Protein AF-A0A963NYB4-F1 (afdb_monomer_lite)

Structure (mmCIF, N/CA/C/O backbone):
data_AF-A0A963NYB4-F1
#
_entry.id   AF-A0A963NYB4-F1
#
loop_
_atom_site.group_PDB
_atom_site.id
_atom_site.type_symbol
_atom_site.label_atom_id
_atom_site.label_alt_id
_atom_site.label_comp_id
_atom_site.label_asym_id
_atom_site.label_entity_id
_atom_site.label_seq_id
_atom_site.pdbx_PDB_ins_code
_atom_site.Cartn_x
_atom_site.Cartn_y
_atom_site.Cartn_z
_atom_site.occupancy
_atom_site.B_iso_or_equiv
_atom_site.auth_seq_id
_atom_site.auth_comp_id
_atom_site.auth_asym_id
_atom_site.auth_atom_id
_atom_site.pdbx_PDB_model_num
ATOM 1 N N . MET A 1 1 ? 0.021 12.040 20.0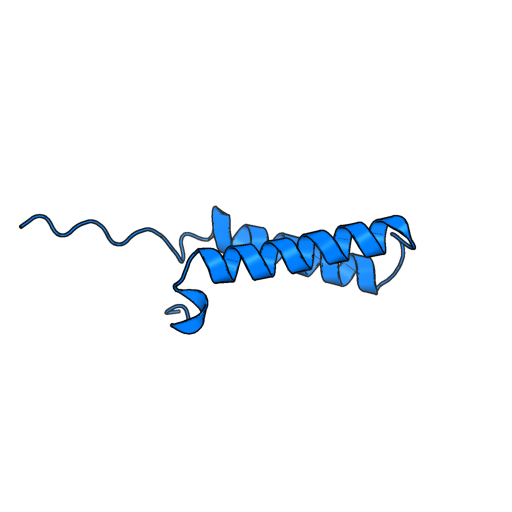49 1.00 54.06 1 MET A N 1
ATOM 2 C CA . MET A 1 1 ? -0.671 13.132 19.321 1.00 54.06 1 MET A CA 1
ATOM 3 C C . MET A 1 1 ? -2.088 12.658 19.028 1.00 54.06 1 MET A C 1
ATOM 5 O O . MET A 1 1 ? -2.237 11.497 18.676 1.00 54.06 1 MET A O 1
ATOM 9 N N . ARG A 1 2 ? -3.132 13.468 19.251 1.00 65.88 2 ARG A N 1
ATOM 10 C CA . ARG A 1 2 ? -4.510 13.042 18.938 1.00 65.88 2 ARG A CA 1
ATOM 11 C C . ARG A 1 2 ? -4.702 13.043 17.410 1.00 65.88 2 ARG A C 1
ATOM 13 O O . ARG A 1 2 ? -4.394 14.070 16.806 1.00 65.88 2 ARG A O 1
ATOM 20 N N . PRO A 1 3 ? -5.195 11.957 16.786 1.00 68.88 3 PRO A N 1
ATOM 21 C CA . PRO A 1 3 ? -5.425 11.938 15.346 1.00 68.88 3 PRO A CA 1
ATOM 22 C C . PRO A 1 3 ? -6.514 12.938 14.952 1.00 68.88 3 PRO A C 1
ATOM 24 O O . PRO A 1 3 ? -7.546 13.033 15.624 1.00 68.88 3 PRO A O 1
ATOM 27 N N . HIS A 1 4 ? -6.296 13.667 13.855 1.00 75.62 4 HIS A N 1
ATOM 28 C CA . HIS A 1 4 ? -7.239 14.674 13.370 1.00 75.62 4 HIS A CA 1
ATOM 29 C C . HIS A 1 4 ? -8.625 14.046 13.097 1.00 75.62 4 HIS A C 1
ATOM 31 O O . HIS A 1 4 ? -8.683 12.957 12.514 1.00 75.62 4 HIS A O 1
ATOM 37 N N . PRO A 1 5 ? -9.748 14.711 13.449 1.00 79.94 5 PRO A N 1
ATOM 38 C CA . PRO A 1 5 ? -11.099 14.155 13.308 1.00 79.94 5 PRO A CA 1
ATOM 39 C C . PRO A 1 5 ? -11.418 13.656 11.899 1.00 79.94 5 PRO A C 1
ATOM 41 O O . PRO A 1 5 ? -12.141 12.680 11.726 1.00 79.94 5 PRO A O 1
ATOM 44 N N . TRP A 1 6 ? -10.834 14.290 10.878 1.00 77.81 6 TRP A N 1
ATOM 45 C CA . TRP A 1 6 ? -11.022 13.890 9.486 1.00 77.81 6 TRP A CA 1
ATOM 46 C C . TRP A 1 6 ? -10.533 12.472 9.193 1.00 77.81 6 TRP A C 1
ATOM 48 O O . TRP A 1 6 ? -11.167 11.784 8.398 1.00 77.81 6 TRP A O 1
ATOM 58 N N . PHE A 1 7 ? -9.462 12.032 9.856 1.00 73.69 7 PHE A N 1
ATOM 59 C CA . PHE A 1 7 ? -8.926 10.686 9.718 1.00 73.69 7 PHE A CA 1
ATOM 60 C C . PHE A 1 7 ? -9.582 9.703 10.683 1.00 73.69 7 PHE A C 1
ATOM 62 O O . PHE A 1 7 ? -9.259 8.537 10.601 1.00 73.69 7 PHE A O 1
ATOM 69 N N . GLN A 1 8 ? -10.490 10.086 11.586 1.00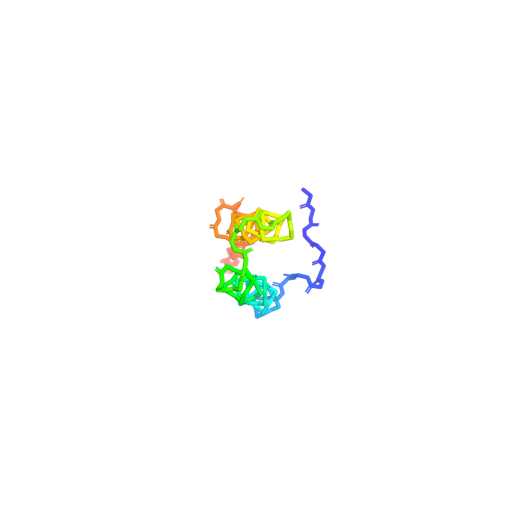 76.00 8 GLN A N 1
ATOM 70 C CA . GLN A 1 8 ? -11.180 9.136 12.481 1.00 76.00 8 GLN A CA 1
ATOM 71 C C . GLN A 1 8 ? -11.921 7.994 11.743 1.00 76.00 8 GLN A C 1
ATOM 73 O O . GLN A 1 8 ? -11.817 6.852 12.198 1.00 76.00 8 GLN A O 1
ATOM 78 N N . PRO A 1 9 ? -12.620 8.234 10.613 1.00 84.44 9 PRO A N 1
ATOM 79 C CA . PRO A 1 9 ? -13.361 7.189 9.918 1.00 84.44 9 PRO A CA 1
ATOM 80 C C . PRO A 1 9 ? -12.439 6.196 9.207 1.00 84.44 9 PRO A C 1
ATOM 82 O O . PRO A 1 9 ? -11.586 6.579 8.404 1.00 84.44 9 PRO A O 1
ATOM 85 N N . LEU A 1 10 ? -12.684 4.907 9.442 1.00 81.31 10 LEU A N 1
ATOM 86 C CA . LEU A 1 10 ? -11.889 3.795 8.915 1.00 81.31 10 LEU A CA 1
ATOM 87 C C . LEU A 1 10 ? -11.859 3.796 7.374 1.00 81.31 10 LEU A C 1
ATOM 89 O O . LEU A 1 10 ? -10.793 3.658 6.778 1.00 81.31 10 LEU A O 1
ATOM 93 N N . TYR A 1 11 ? -12.995 4.090 6.728 1.00 83.75 11 TYR A N 1
ATOM 94 C CA . TYR A 1 11 ? -13.096 4.150 5.264 1.00 83.75 11 TYR A CA 1
ATOM 95 C C . TYR A 1 11 ? -12.177 5.207 4.638 1.00 83.75 11 TYR A C 1
ATOM 97 O O . TYR A 1 11 ? -11.614 4.966 3.578 1.00 83.75 11 TYR A O 1
ATOM 105 N N . ARG A 1 12 ? -11.977 6.366 5.287 1.00 87.62 12 ARG A N 1
ATOM 106 C CA . ARG A 1 12 ? -11.129 7.436 4.732 1.00 87.62 12 ARG A CA 1
ATOM 107 C C . ARG A 1 12 ? -9.672 7.020 4.693 1.00 87.62 12 ARG A C 1
ATOM 109 O O . ARG A 1 12 ? -8.992 7.278 3.709 1.00 87.62 12 ARG A O 1
ATOM 116 N N . ARG A 1 13 ? -9.212 6.338 5.741 1.00 85.88 13 ARG A N 1
ATOM 117 C CA . ARG A 1 13 ? -7.843 5.822 5.797 1.00 85.88 13 ARG A CA 1
ATOM 118 C C . ARG A 1 13 ? -7.618 4.736 4.754 1.00 85.88 13 ARG A C 1
ATOM 120 O O . ARG A 1 13 ? -6.615 4.776 4.054 1.00 85.88 13 ARG A O 1
ATOM 127 N N . VAL A 1 14 ? -8.577 3.820 4.607 1.00 87.81 14 VAL A N 1
ATOM 128 C CA . VAL A 1 14 ? -8.501 2.757 3.596 1.00 87.81 14 VAL A CA 1
ATOM 129 C C . VAL A 1 14 ? -8.516 3.343 2.183 1.00 87.81 14 VAL A C 1
ATOM 131 O O . VAL A 1 14 ? -7.718 2.915 1.361 1.00 87.81 14 VAL A O 1
ATOM 134 N N . LEU A 1 15 ? -9.343 4.356 1.899 1.00 90.81 15 LEU A N 1
ATOM 135 C CA . LEU A 1 15 ? -9.351 5.024 0.591 1.00 90.81 15 LEU A CA 1
ATOM 136 C C . LEU A 1 15 ? -8.000 5.664 0.258 1.00 90.81 15 LEU A C 1
ATOM 138 O O . LEU A 1 15 ? -7.506 5.484 -0.851 1.00 90.81 15 LEU A O 1
ATOM 142 N N . VAL A 1 16 ? -7.386 6.371 1.211 1.00 89.81 16 VAL A N 1
ATOM 143 C CA . VAL A 1 16 ? -6.057 6.973 1.012 1.00 89.81 16 VAL A CA 1
ATOM 144 C C . VAL A 1 16 ? -5.000 5.889 0.798 1.00 89.81 16 VAL A C 1
ATOM 146 O O . VAL A 1 16 ? -4.209 5.984 -0.136 1.00 89.81 16 VAL A O 1
ATOM 149 N N . MET A 1 17 ? -5.026 4.825 1.605 1.00 90.56 17 MET A N 1
ATOM 150 C CA . MET A 1 17 ? -4.108 3.693 1.466 1.00 90.56 17 MET A CA 1
ATOM 151 C C . MET A 1 17 ? -4.238 3.012 0.096 1.00 90.56 17 MET A C 1
ATOM 153 O O . MET A 1 17 ? -3.233 2.768 -0.566 1.00 90.56 17 MET A O 1
ATOM 157 N N . LEU A 1 18 ? -5.466 2.735 -0.353 1.00 92.62 18 LEU A N 1
ATOM 158 C CA . LEU A 1 18 ? -5.726 2.127 -1.660 1.00 92.62 18 LEU A CA 1
ATOM 159 C C . LEU A 1 18 ? -5.297 3.039 -2.807 1.00 92.62 18 LEU A C 1
ATOM 161 O O . LEU A 1 18 ? -4.762 2.551 -3.797 1.00 92.62 18 LEU A O 1
ATOM 165 N N . PHE A 1 19 ? -5.498 4.349 -2.671 1.00 93.19 19 PHE A N 1
ATOM 166 C CA . PHE A 1 19 ? -5.051 5.315 -3.666 1.00 93.19 19 PHE A CA 1
ATOM 167 C C . PHE A 1 19 ? -3.521 5.315 -3.800 1.00 93.19 19 PHE A C 1
ATOM 169 O O . PHE A 1 19 ? -3.006 5.183 -4.909 1.00 93.19 19 PHE A O 1
ATOM 176 N N . CYS A 1 20 ? -2.790 5.376 -2.682 1.00 92.50 20 CYS A N 1
ATOM 177 C CA . CYS A 1 20 ? -1.326 5.312 -2.682 1.00 92.50 20 CYS A CA 1
ATOM 178 C C . CYS A 1 20 ? -0.802 3.969 -3.217 1.00 92.50 20 CYS A C 1
ATOM 180 O O . CYS A 1 20 ? 0.111 3.949 -4.045 1.00 92.50 20 CYS A O 1
ATOM 182 N N . ALA A 1 21 ? -1.410 2.851 -2.810 1.00 91.88 21 ALA A N 1
ATOM 183 C CA . ALA A 1 21 ? -1.038 1.523 -3.292 1.00 91.88 21 ALA A CA 1
ATOM 184 C C . ALA A 1 21 ? -1.303 1.360 -4.798 1.00 91.88 21 ALA A C 1
ATOM 186 O O . ALA A 1 21 ? -0.446 0.853 -5.520 1.00 91.88 21 ALA A O 1
ATOM 187 N N . GLY A 1 22 ? -2.454 1.837 -5.280 1.00 93.81 22 GLY A N 1
ATOM 188 C CA . GLY A 1 22 ? -2.806 1.828 -6.698 1.00 93.81 22 GLY A CA 1
ATOM 189 C C . GLY A 1 22 ? -1.852 2.675 -7.536 1.00 93.81 22 GLY A C 1
ATOM 190 O O . GLY A 1 22 ? -1.386 2.213 -8.574 1.00 93.81 22 GLY A O 1
ATOM 191 N N . TRP A 1 23 ? -1.490 3.871 -7.058 1.00 91.38 23 TRP A N 1
ATOM 192 C CA . TRP A 1 23 ? -0.516 4.725 -7.741 1.00 91.38 23 TRP A CA 1
ATOM 193 C C . TRP A 1 23 ? 0.883 4.104 -7.760 1.00 91.38 23 TRP A C 1
ATOM 195 O O . TRP A 1 23 ? 1.554 4.120 -8.784 1.00 91.38 23 TRP A O 1
ATOM 205 N N . THR A 1 24 ? 1.311 3.502 -6.650 1.00 91.38 24 THR A N 1
ATOM 206 C CA . THR A 1 24 ? 2.604 2.806 -6.573 1.00 91.38 24 THR A CA 1
ATOM 207 C C . THR A 1 24 ? 2.659 1.631 -7.549 1.00 91.38 24 THR A C 1
ATOM 209 O O . THR A 1 24 ? 3.661 1.452 -8.233 1.00 91.38 24 THR A O 1
ATOM 212 N N . ALA A 1 25 ? 1.582 0.845 -7.650 1.00 90.75 25 ALA A N 1
ATOM 213 C CA . ALA A 1 25 ? 1.493 -0.258 -8.606 1.00 90.75 25 ALA A CA 1
ATOM 214 C C . ALA A 1 25 ? 1.478 0.237 -10.060 1.00 90.75 25 ALA A C 1
ATOM 216 O O . ALA A 1 25 ? 2.128 -0.361 -10.914 1.00 90.75 25 ALA A O 1
ATOM 217 N N . TRP A 1 26 ? 0.770 1.339 -10.326 1.00 91.69 26 TRP A N 1
ATOM 218 C CA . TRP A 1 26 ? 0.753 1.994 -11.631 1.00 91.69 26 TRP A CA 1
ATOM 219 C C . TRP A 1 26 ? 2.157 2.451 -12.034 1.00 91.69 26 TRP A C 1
ATOM 221 O O . TRP A 1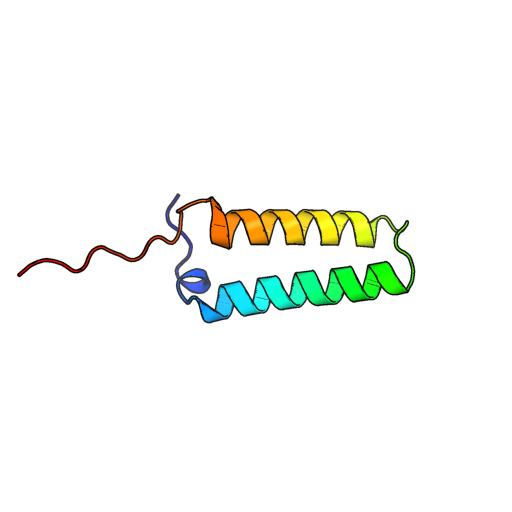 26 ? 2.667 2.016 -13.058 1.00 91.69 26 TRP A O 1
ATOM 231 N N . GLU A 1 27 ? 2.826 3.241 -11.197 1.00 88.56 27 GLU A N 1
ATOM 232 C CA . GLU A 1 27 ? 4.194 3.706 -11.460 1.00 88.56 27 GLU A CA 1
ATOM 233 C C . GLU A 1 27 ? 5.183 2.547 -11.580 1.00 88.56 27 GLU A C 1
ATOM 235 O O . GLU A 1 27 ? 5.999 2.530 -12.494 1.00 88.56 27 GLU A O 1
ATOM 240 N N . GLY A 1 28 ? 5.070 1.529 -10.725 1.00 88.00 28 GLY A N 1
ATOM 241 C CA . GLY A 1 28 ? 5.923 0.344 -10.793 1.00 88.00 28 GLY A CA 1
ATOM 242 C C . GLY A 1 28 ? 5.772 -0.444 -12.097 1.00 88.00 28 GLY A C 1
ATOM 243 O O . GLY A 1 28 ? 6.718 -1.104 -12.520 1.00 88.00 28 GLY A O 1
ATOM 244 N N . TYR A 1 29 ? 4.609 -0.363 -12.750 1.00 88.44 29 TYR A N 1
ATOM 245 C CA . TYR A 1 29 ? 4.379 -0.986 -14.052 1.00 88.44 29 TYR A CA 1
ATOM 246 C C . TYR A 1 29 ? 5.036 -0.213 -15.207 1.00 88.44 29 TYR A C 1
ATOM 248 O O . TYR A 1 29 ? 5.483 -0.833 -16.170 1.00 88.44 29 TYR A O 1
ATOM 256 N N . TYR A 1 30 ? 5.110 1.119 -15.121 1.00 87.31 30 TYR A N 1
ATOM 257 C CA . TYR A 1 30 ? 5.696 1.957 -16.174 1.00 87.31 30 TYR A CA 1
ATOM 258 C C . TYR A 1 30 ? 7.197 2.202 -15.979 1.00 87.31 30 TYR A C 1
ATOM 260 O O . TYR A 1 30 ? 7.967 2.029 -16.921 1.00 87.31 30 TYR A O 1
ATOM 268 N N . ASP A 1 31 ? 7.615 2.596 -14.776 1.00 86.12 31 ASP A N 1
ATOM 269 C CA . ASP A 1 31 ? 9.009 2.868 -14.430 1.00 86.12 31 ASP A CA 1
ATOM 270 C C . ASP A 1 31 ? 9.259 2.680 -12.922 1.00 86.12 31 ASP A C 1
ATOM 272 O O . ASP A 1 31 ? 9.248 3.619 -12.119 1.00 86.12 31 ASP A O 1
ATOM 276 N N . ALA A 1 32 ? 9.554 1.437 -12.536 1.00 79.62 32 ALA A N 1
ATOM 277 C CA . ALA A 1 32 ? 9.916 1.084 -11.163 1.00 79.62 32 ALA A CA 1
ATOM 278 C C . ALA A 1 32 ? 11.231 1.731 -10.669 1.00 79.62 32 ALA A C 1
ATOM 280 O O . ALA A 1 32 ? 11.524 1.679 -9.476 1.00 79.62 32 ALA A O 1
ATOM 281 N N . GLY A 1 33 ? 12.046 2.314 -11.557 1.00 80.81 33 GLY A N 1
ATOM 282 C CA . GLY A 1 33 ? 13.292 3.000 -11.200 1.00 80.81 33 GLY A CA 1
ATOM 283 C C . GLY A 1 33 ? 13.114 4.495 -10.929 1.00 80.81 33 GLY A C 1
ATOM 284 O O . GLY A 1 33 ? 14.045 5.151 -10.456 1.00 80.81 33 GLY A O 1
ATOM 285 N N . SER A 1 34 ? 11.930 5.040 -11.214 1.00 87.44 34 SER A N 1
ATOM 286 C CA . SER A 1 34 ? 11.645 6.461 -11.064 1.00 87.44 34 SER A CA 1
ATOM 287 C C . SER A 1 34 ? 11.720 6.907 -9.602 1.00 87.44 34 SER A C 1
ATOM 289 O O . SER A 1 34 ? 11.233 6.241 -8.683 1.00 87.44 34 SER A O 1
ATOM 291 N N . MET A 1 35 ? 12.259 8.108 -9.378 1.00 88.81 35 MET A N 1
ATOM 292 C CA . MET A 1 35 ? 12.219 8.767 -8.067 1.00 88.81 35 MET A CA 1
ATOM 293 C C . MET A 1 35 ? 10.780 8.852 -7.527 1.00 88.81 35 MET A C 1
ATOM 295 O O . MET A 1 35 ? 10.558 8.714 -6.324 1.00 88.81 35 MET A O 1
ATOM 299 N N . TRP A 1 36 ? 9.796 9.027 -8.414 1.00 86.19 36 TRP A N 1
ATOM 300 C CA . TRP A 1 36 ? 8.380 9.096 -8.052 1.00 86.19 36 TRP A CA 1
ATOM 301 C C . TRP A 1 36 ? 7.837 7.769 -7.525 1.00 86.19 36 TRP A C 1
ATOM 303 O O . TRP A 1 36 ? 7.093 7.771 -6.543 1.00 86.19 36 TRP A O 1
ATOM 313 N N . PHE A 1 37 ? 8.260 6.644 -8.107 1.00 89.00 37 PHE A N 1
ATOM 314 C CA . PHE A 1 37 ? 7.907 5.317 -7.613 1.00 89.00 37 PHE A CA 1
ATOM 315 C C . PHE A 1 37 ? 8.438 5.099 -6.194 1.00 89.00 37 PHE A C 1
ATOM 317 O O . PHE A 1 37 ? 7.675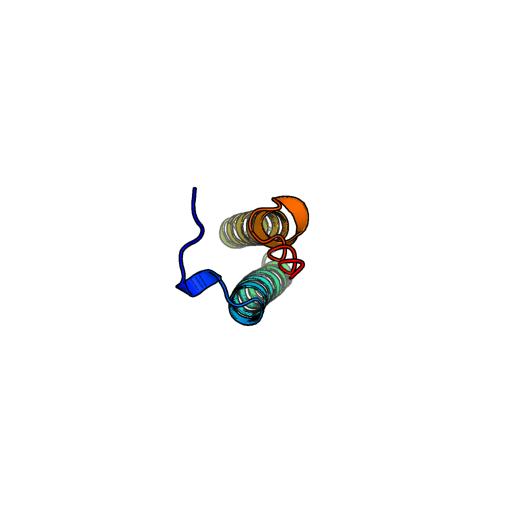 4.723 -5.307 1.00 89.00 37 PHE A O 1
ATOM 324 N N . LEU A 1 38 ? 9.717 5.402 -5.946 1.00 90.19 38 LEU A N 1
ATOM 325 C CA . LEU A 1 38 ? 10.329 5.229 -4.623 1.00 90.19 38 LEU A CA 1
ATOM 326 C C . LEU A 1 38 ? 9.651 6.089 -3.547 1.00 90.19 38 LEU A C 1
ATOM 328 O O . LEU A 1 38 ? 9.419 5.614 -2.434 1.00 90.19 38 LEU A O 1
ATOM 332 N N . LEU A 1 39 ? 9.291 7.333 -3.883 1.00 91.81 39 LEU A N 1
ATOM 333 C CA . LEU A 1 39 ? 8.545 8.212 -2.981 1.00 91.81 39 LEU A CA 1
ATOM 334 C C . LEU A 1 39 ? 7.162 7.638 -2.657 1.00 91.81 39 LEU A C 1
ATOM 336 O O . LEU A 1 39 ? 6.803 7.535 -1.484 1.00 91.81 39 LEU A O 1
ATOM 340 N N . MET A 1 40 ? 6.401 7.226 -3.673 1.00 91.38 40 MET A N 1
ATOM 341 C CA . MET A 1 40 ? 5.062 6.661 -3.477 1.00 91.38 40 MET A CA 1
ATOM 342 C C . MET A 1 40 ? 5.096 5.326 -2.735 1.00 91.38 40 MET A C 1
ATOM 344 O O . MET A 1 40 ? 4.255 5.085 -1.867 1.00 91.38 40 MET A O 1
ATOM 348 N N . LEU A 1 41 ? 6.111 4.501 -2.987 1.00 92.12 41 LEU A N 1
ATOM 349 C CA . LEU A 1 41 ? 6.345 3.259 -2.264 1.00 92.12 41 LEU A CA 1
ATOM 350 C C . LEU A 1 41 ? 6.637 3.524 -0.780 1.00 92.12 41 LEU A C 1
ATOM 352 O O . LEU A 1 41 ? 6.034 2.887 0.085 1.00 92.12 41 LEU A O 1
ATOM 356 N N . GLY A 1 42 ? 7.487 4.511 -0.474 1.00 93.25 42 GLY A N 1
ATOM 357 C CA . GLY A 1 42 ? 7.759 4.940 0.900 1.00 93.25 42 GLY A CA 1
ATOM 358 C C . GLY A 1 42 ? 6.514 5.474 1.615 1.00 93.25 42 GLY A C 1
ATOM 359 O O . GLY A 1 42 ? 6.231 5.074 2.746 1.00 93.25 42 GLY A O 1
ATOM 360 N N . VAL A 1 43 ? 5.724 6.320 0.944 1.00 92.44 43 VAL A N 1
ATOM 361 C CA . VAL A 1 43 ? 4.458 6.851 1.481 1.00 92.44 43 VAL A CA 1
ATOM 362 C C . VAL A 1 43 ? 3.451 5.729 1.729 1.00 92.44 43 VAL A C 1
ATOM 364 O O . VAL A 1 43 ? 2.824 5.695 2.786 1.00 92.44 43 VAL A O 1
ATOM 367 N N . THR A 1 44 ? 3.323 4.784 0.799 1.00 92.75 44 THR A N 1
ATOM 368 C CA . THR A 1 44 ? 2.418 3.633 0.930 1.00 92.75 44 THR A CA 1
ATOM 369 C C . THR A 1 44 ? 2.820 2.742 2.103 1.00 92.75 44 THR A C 1
ATOM 371 O O . THR A 1 44 ? 1.966 2.353 2.900 1.00 92.75 44 THR A O 1
ATOM 374 N N . ALA A 1 45 ? 4.117 2.459 2.263 1.00 92.31 45 ALA A N 1
ATOM 375 C CA . ALA A 1 45 ? 4.624 1.690 3.398 1.00 92.31 45 ALA A CA 1
ATOM 376 C C . ALA A 1 45 ? 4.365 2.406 4.735 1.00 92.31 45 ALA A C 1
ATOM 378 O O . ALA A 1 45 ? 3.941 1.777 5.707 1.00 92.31 45 ALA A O 1
ATOM 379 N N . TRP A 1 46 ? 4.556 3.728 4.780 1.00 89.69 46 TRP A N 1
ATOM 380 C CA . TRP A 1 46 ? 4.277 4.525 5.973 1.00 89.69 46 TRP A CA 1
ATOM 381 C C . TRP A 1 46 ? 2.781 4.576 6.305 1.00 89.69 46 TRP A C 1
ATOM 383 O O . TRP A 1 46 ? 2.408 4.406 7.463 1.00 89.69 46 TRP A O 1
ATOM 393 N N . ALA A 1 47 ? 1.913 4.732 5.303 1.00 88.19 47 ALA A N 1
ATOM 394 C CA . ALA A 1 47 ? 0.463 4.703 5.486 1.00 88.19 47 ALA A CA 1
ATOM 395 C C . ALA A 1 47 ? -0.024 3.332 5.985 1.00 88.19 47 ALA A C 1
ATOM 397 O O . ALA A 1 47 ? -0.873 3.267 6.877 1.00 88.19 47 ALA A O 1
ATOM 398 N N . ALA A 1 48 ? 0.551 2.239 5.471 1.00 87.62 48 ALA A N 1
ATOM 399 C CA . ALA A 1 48 ? 0.284 0.892 5.968 1.00 87.62 48 ALA A CA 1
ATOM 400 C C . ALA A 1 48 ? 0.690 0.753 7.442 1.00 87.62 48 ALA A C 1
ATOM 402 O O . ALA A 1 48 ? -0.084 0.247 8.256 1.00 87.62 48 ALA A O 1
ATOM 403 N N . TRP A 1 49 ? 1.880 1.242 7.799 1.00 87.06 49 TRP A N 1
ATOM 404 C CA . TRP A 1 49 ? 2.356 1.238 9.179 1.00 87.06 49 TRP A CA 1
ATOM 405 C C . TRP A 1 49 ? 1.454 2.066 10.105 1.00 87.06 49 TRP A C 1
ATOM 407 O O . TRP A 1 49 ? 1.036 1.571 11.155 1.00 87.06 49 TRP A O 1
ATOM 417 N N . ASP A 1 50 ? 1.108 3.299 9.719 1.00 84.25 50 ASP A N 1
ATOM 418 C CA . ASP A 1 50 ? 0.240 4.172 10.518 1.00 84.25 50 ASP A CA 1
ATOM 419 C C . ASP A 1 50 ? -1.141 3.543 10.732 1.00 84.25 50 ASP A C 1
ATOM 421 O O . ASP A 1 50 ? -1.687 3.605 11.833 1.00 84.25 50 ASP A O 1
ATOM 425 N N . PHE A 1 51 ? -1.689 2.878 9.714 1.00 80.06 51 PHE A N 1
ATOM 426 C CA . PHE A 1 51 ? -3.013 2.278 9.804 1.00 80.06 51 PHE A CA 1
ATOM 427 C C . PHE A 1 51 ? -3.046 0.965 10.601 1.00 80.06 51 PHE A C 1
ATOM 429 O O . PHE A 1 51 ? -3.921 0.804 11.453 1.00 80.06 51 PHE A O 1
ATOM 436 N N . PHE A 1 52 ? -2.123 0.033 10.334 1.00 79.00 52 PHE A N 1
ATOM 437 C CA . PHE A 1 52 ? -2.175 -1.328 10.887 1.00 79.00 52 PHE A CA 1
ATOM 438 C C . PHE A 1 52 ? -1.326 -1.526 12.147 1.00 79.00 52 PHE A C 1
ATOM 440 O O . PHE A 1 52 ? -1.718 -2.298 13.019 1.00 79.00 52 PHE A O 1
ATOM 447 N N . LEU A 1 53 ? -0.168 -0.866 12.250 1.00 78.56 53 LEU A N 1
ATOM 448 C CA . LEU A 1 53 ? 0.867 -1.207 13.240 1.00 78.56 53 LEU A CA 1
ATOM 449 C C . LEU A 1 53 ? 1.037 -0.151 14.337 1.00 78.56 53 LEU A C 1
ATOM 451 O O . LEU A 1 53 ? 1.482 -0.480 15.433 1.00 78.56 53 LEU A O 1
ATOM 455 N N . SER A 1 54 ? 0.653 1.104 14.091 1.00 80.25 54 SER A N 1
ATOM 456 C CA . SER A 1 54 ? 0.885 2.198 15.046 1.00 80.25 54 SER A CA 1
ATOM 457 C C . SER A 1 54 ? 0.054 2.121 16.335 1.00 80.25 54 SER A C 1
ATOM 459 O O . SER A 1 54 ? 0.407 2.752 17.328 1.00 80.25 54 SER A O 1
ATOM 461 N N . GLY A 1 55 ? -1.083 1.415 16.326 1.00 72.25 55 GLY A N 1
ATOM 462 C CA . GLY A 1 55 ? -2.035 1.413 17.443 1.00 72.25 55 GLY A CA 1
ATOM 463 C C . GLY A 1 55 ? -2.759 2.752 17.674 1.00 72.25 55 GLY A C 1
ATOM 464 O O . GLY A 1 55 ? -3.606 2.836 18.563 1.00 72.25 55 GLY A O 1
ATOM 465 N N . ASN A 1 56 ? -2.510 3.782 16.849 1.00 72.19 56 ASN A N 1
ATOM 466 C CA . ASN A 1 56 ? -3.104 5.125 16.976 1.00 72.19 56 ASN A CA 1
ATOM 467 C C . ASN A 1 56 ? -4.634 5.140 16.844 1.00 72.19 56 ASN A C 1
ATOM 469 O O . ASN A 1 56 ? -5.291 6.120 17.203 1.00 72.19 56 ASN A O 1
ATOM 473 N N . TYR A 1 57 ? -5.198 4.059 16.311 1.00 70.56 57 TYR A N 1
ATOM 474 C CA . TYR A 1 57 ? -6.603 3.947 15.958 1.00 70.56 57 TYR A CA 1
ATOM 475 C C . TYR A 1 57 ? -7.310 2.764 16.617 1.00 70.56 57 TYR A C 1
ATOM 477 O O . TYR A 1 57 ? -8.327 2.297 16.099 1.00 70.56 57 TYR A O 1
ATOM 485 N N . ALA A 1 58 ? -6.774 2.276 17.739 1.00 69.62 58 ALA A N 1
ATOM 486 C CA . ALA A 1 58 ? -7.410 1.225 18.517 1.00 69.62 58 ALA A CA 1
ATOM 487 C C . ALA A 1 58 ? -8.882 1.588 18.819 1.00 69.62 58 ALA A C 1
ATOM 489 O O . ALA A 1 58 ? -9.162 2.734 19.198 1.00 69.62 58 ALA A O 1
ATOM 490 N N . PRO A 1 59 ? -9.831 0.645 18.646 1.00 66.75 59 PRO A N 1
ATOM 491 C CA . PRO A 1 59 ? -11.219 0.861 19.025 1.00 66.75 59 PRO A CA 1
ATOM 492 C C . PRO A 1 59 ? -11.292 1.310 20.483 1.00 66.75 59 PRO A C 1
ATOM 494 O O . PRO A 1 59 ? -10.633 0.735 21.351 1.00 66.75 59 PRO A O 1
ATOM 497 N N . LYS A 1 60 ? -12.090 2.345 20.761 1.00 64.06 60 LYS A N 1
ATOM 498 C CA . LYS A 1 60 ? -12.349 2.762 22.140 1.00 64.06 60 LYS A CA 1
ATOM 499 C C . LYS A 1 60 ? -12.958 1.560 22.877 1.00 64.06 60 LYS A C 1
ATOM 501 O O . LYS A 1 60 ? -13.931 1.017 22.351 1.00 64.06 60 LYS A O 1
ATOM 506 N N . PRO A 1 61 ? -12.416 1.122 24.030 1.00 61.28 61 PRO A N 1
ATOM 507 C CA . PRO A 1 61 ? -13.030 0.030 24.772 1.00 61.28 61 PRO A CA 1
ATOM 508 C C . PRO A 1 61 ? -14.472 0.429 25.079 1.00 61.28 61 PRO A C 1
ATOM 510 O O . PRO A 1 61 ? -14.71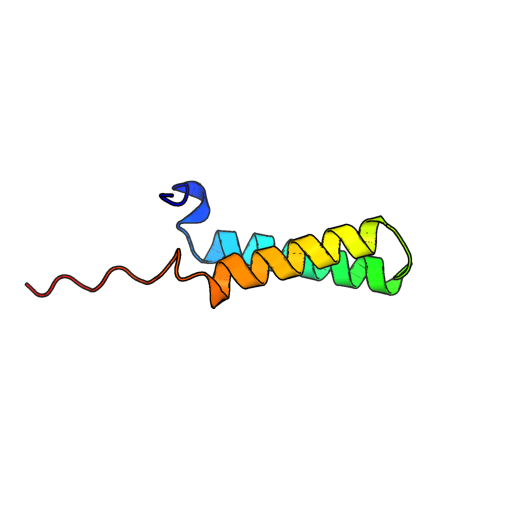5 1.556 25.523 1.00 61.28 61 PRO A O 1
ATOM 513 N N . ALA A 1 62 ? -15.417 -0.457 24.756 1.00 64.50 62 ALA A N 1
ATOM 514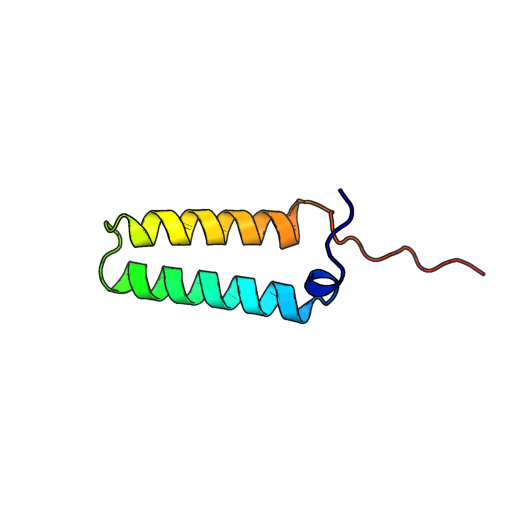 C CA . ALA A 1 62 ? -16.818 -0.258 25.085 1.00 64.50 62 ALA A CA 1
ATOM 515 C C . ALA A 1 62 ? -16.894 -0.029 26.596 1.00 64.50 62 ALA A C 1
ATOM 517 O O . ALA A 1 62 ? -16.439 -0.866 27.375 1.00 64.50 62 ALA A O 1
ATOM 518 N N . SER A 1 63 ? -17.368 1.148 26.993 1.00 59.03 63 SER A N 1
ATOM 519 C CA . SER A 1 63 ? -17.634 1.476 28.385 1.00 59.03 63 SER A CA 1
ATOM 520 C C . SER A 1 63 ? -18.548 0.397 28.955 1.00 59.03 63 SER A C 1
ATOM 522 O O . SER A 1 63 ? -19.672 0.251 28.483 1.00 59.03 63 SER A O 1
ATOM 524 N N . SER A 1 64 ? -18.040 -0.384 29.910 1.00 55.06 64 SER A N 1
ATOM 525 C CA . SER A 1 64 ? -18.872 -1.246 30.740 1.00 55.06 64 SER A CA 1
ATOM 526 C C . SER A 1 64 ? -19.702 -0.333 31.638 1.00 55.06 64 SER A C 1
ATOM 528 O O . SER A 1 64 ? -19.178 0.216 32.611 1.00 55.06 64 SER A O 1
ATOM 530 N N . GLU A 1 65 ? -20.945 -0.090 31.237 1.00 44.44 65 GLU A N 1
ATOM 531 C CA . GLU A 1 65 ? -22.012 0.288 32.168 1.00 44.44 65 GLU A CA 1
ATOM 532 C C . GLU A 1 65 ? -22.403 -0.919 33.027 1.00 44.44 65 GLU A C 1
ATOM 534 O O . GLU A 1 65 ? -22.368 -2.058 32.500 1.00 44.44 65 GLU A O 1
#

Radius of gyration: 15.14 Å; chains: 1; bounding box: 35×16×48 Å

pLDDT: mean 81.91, std 11.34, range [44.44, 93.81]

Secondary structure (DSSP, 8-state):
-PPPGGG-SHHHHHHHHHHHHHHHHHHHHHHTTSHHHHHHHHHHHHHHIIIIIS-TTPPPPP---

Sequence (65 aa):
MRPHPWFQPLYRRVLVMLFCAGWTAWEGYYDAGSMWFLLMLGVTAWAAWDFFLSGNYAPKPASSE

Foldseek 3Di:
DQDDPVPLDPVVLVVVLVVLVVVLVVCCVVPCPDPVNVVSVVVSVVSCCVNPPPCSRPPDPPPDD